Protein AF-A0A7S4FXV1-F1 (afdb_monomer_lite)

Secondary structure (DSSP, 8-state):
---EEEEEE-S-HHHHHHHHHH----TTSBPTTT-PBPPP-S--SSSSS--BBS-HHHHHTTPPP-TTS-B-EEEEEE--SS---BTTB--B--------------PBPPPEEETTTTEEE-TTS-GGGGS---

pLDDT: mean 71.98, std 20.35, range [30.58, 94.06]

Structure (mmCIF, N/CA/C/O backbone):
data_AF-A0A7S4FXV1-F1
#
_entry.id   AF-A0A7S4FXV1-F1
#
loop_
_atom_site.group_PDB
_atom_site.id
_atom_site.type_symbol
_atom_site.label_atom_id
_atom_site.label_alt_id
_atom_site.label_comp_id
_atom_site.label_asym_id
_atom_site.label_entity_id
_atom_site.label_seq_id
_at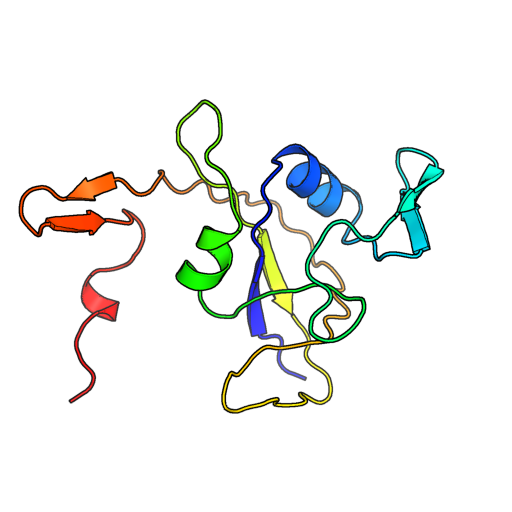om_site.pdbx_PDB_ins_code
_atom_site.Cartn_x
_atom_site.Cartn_y
_atom_site.Cartn_z
_atom_site.occupancy
_atom_site.B_iso_or_equiv
_atom_site.auth_seq_id
_atom_site.auth_comp_id
_atom_site.auth_asym_id
_atom_site.auth_atom_id
_atom_site.pdbx_PDB_model_num
ATOM 1 N N . ILE A 1 1 ? 9.105 -18.471 -6.227 1.00 73.81 1 ILE A N 1
ATOM 2 C CA . ILE A 1 1 ? 8.778 -17.070 -6.584 1.00 73.81 1 ILE A CA 1
ATOM 3 C C . ILE A 1 1 ? 9.300 -16.206 -5.446 1.00 73.81 1 ILE A C 1
ATOM 5 O O . ILE A 1 1 ? 8.974 -16.515 -4.308 1.00 73.81 1 ILE A O 1
ATOM 9 N N . MET A 1 2 ? 10.171 -15.232 -5.720 1.00 84.56 2 MET A N 1
ATOM 10 C CA . MET A 1 2 ? 10.710 -14.346 -4.681 1.00 84.56 2 MET A CA 1
ATOM 11 C C . MET A 1 2 ? 9.721 -13.192 -4.454 1.00 84.56 2 MET A C 1
ATOM 13 O O . MET A 1 2 ? 9.339 -12.555 -5.438 1.00 84.56 2 MET A O 1
ATOM 17 N N . PRO A 1 3 ? 9.271 -12.935 -3.212 1.00 88.81 3 PRO A N 1
ATOM 18 C CA . PRO A 1 3 ? 8.448 -11.771 -2.928 1.00 88.81 3 PRO A CA 1
ATOM 19 C C . PRO A 1 3 ? 9.276 -10.497 -3.101 1.00 88.81 3 PRO A C 1
ATOM 21 O O . PRO A 1 3 ? 10.461 -10.468 -2.767 1.00 88.81 3 PRO A O 1
ATOM 24 N N . ILE A 1 4 ? 8.646 -9.441 -3.602 1.00 89.44 4 ILE A N 1
ATOM 25 C CA . ILE A 1 4 ? 9.254 -8.117 -3.696 1.00 89.44 4 ILE A CA 1
ATOM 26 C C . ILE A 1 4 ? 8.633 -7.178 -2.668 1.00 89.44 4 ILE A C 1
ATOM 28 O O . ILE A 1 4 ? 7.442 -7.262 -2.376 1.00 89.44 4 ILE A O 1
ATOM 32 N N . MET A 1 5 ? 9.433 -6.266 -2.126 1.00 92.81 5 MET A N 1
ATOM 33 C CA . MET A 1 5 ? 8.913 -5.216 -1.261 1.00 92.81 5 MET A CA 1
ATOM 34 C C . MET A 1 5 ? 8.229 -4.145 -2.108 1.00 92.81 5 MET A C 1
ATOM 36 O O . MET A 1 5 ? 8.810 -3.645 -3.074 1.00 92.81 5 MET A O 1
ATOM 40 N N . THR A 1 6 ? 7.000 -3.792 -1.752 1.00 92.75 6 THR A N 1
ATOM 41 C CA . THR A 1 6 ? 6.250 -2.727 -2.417 1.00 92.75 6 THR A CA 1
ATOM 42 C C . THR A 1 6 ? 5.538 -1.842 -1.402 1.00 92.75 6 THR A C 1
ATOM 44 O O . THR A 1 6 ? 5.285 -2.237 -0.268 1.00 92.75 6 THR A O 1
ATOM 47 N N . TYR A 1 7 ? 5.204 -0.630 -1.817 1.00 92.31 7 TYR A N 1
ATOM 48 C CA . TYR A 1 7 ? 4.534 0.387 -1.025 1.00 92.31 7 TYR A CA 1
ATOM 49 C C . TYR A 1 7 ? 3.133 0.636 -1.586 1.00 92.31 7 TYR A C 1
ATOM 51 O O . TYR A 1 7 ? 2.910 0.564 -2.800 1.00 92.31 7 TYR A O 1
ATOM 59 N N . HIS A 1 8 ? 2.174 0.908 -0.711 1.00 92.19 8 HIS A N 1
ATOM 60 C CA . HIS A 1 8 ? 0.816 1.290 -1.083 1.00 92.19 8 HIS A CA 1
ATOM 61 C C . HIS A 1 8 ? 0.389 2.509 -0.265 1.00 92.19 8 HIS A C 1
ATOM 63 O O . HIS A 1 8 ? 0.455 2.497 0.965 1.00 92.19 8 HIS A O 1
ATOM 69 N N . GLY A 1 9 ? -0.027 3.564 -0.963 1.00 90.62 9 GLY A N 1
ATOM 70 C CA . GLY A 1 9 ? -0.558 4.782 -0.363 1.00 90.62 9 GLY A CA 1
ATOM 71 C C . GLY A 1 9 ? -2.046 4.929 -0.628 1.00 90.62 9 GLY A C 1
ATOM 72 O O . GLY A 1 9 ? -2.534 4.577 -1.700 1.00 90.62 9 GLY A O 1
ATOM 73 N N . THR A 1 10 ? -2.757 5.466 0.357 1.00 88.81 10 THR A N 1
ATOM 74 C CA . THR A 1 10 ? -4.175 5.808 0.254 1.00 88.81 10 THR A CA 1
ATOM 75 C C . THR A 1 10 ? -4.446 7.112 0.991 1.00 88.81 10 THR A C 1
ATOM 77 O O . THR A 1 10 ? -3.757 7.463 1.948 1.00 88.81 10 THR A O 1
ATOM 80 N N . ARG A 1 11 ? -5.482 7.824 0.554 1.00 87.88 11 ARG A N 1
ATOM 81 C CA . ARG A 1 11 ? -5.883 9.128 1.096 1.00 87.88 11 ARG A CA 1
ATOM 82 C C . ARG A 1 11 ? -6.561 9.054 2.459 1.00 87.88 11 ARG A C 1
ATOM 84 O O . ARG A 1 11 ? -6.767 10.076 3.100 1.00 87.88 11 ARG A O 1
ATOM 91 N N . SER A 1 12 ? -6.947 7.860 2.902 1.00 86.19 12 SER A N 1
ATOM 92 C CA . SER A 1 12 ? -7.692 7.699 4.145 1.00 86.19 12 SER A CA 1
ATOM 93 C C . SER A 1 12 ? -6.967 6.788 5.135 1.00 86.19 12 SER A C 1
ATOM 95 O O . SER A 1 12 ? -6.842 5.586 4.874 1.00 86.19 12 SER A O 1
ATOM 97 N N . PRO A 1 13 ? -6.597 7.298 6.325 1.00 85.12 13 PRO A N 1
ATOM 98 C CA . PRO A 1 13 ? -6.136 6.460 7.431 1.00 85.12 13 PRO A CA 1
ATOM 99 C C . PRO A 1 13 ? -7.139 5.360 7.808 1.00 85.12 13 PRO A C 1
ATOM 101 O O . PRO A 1 13 ? -6.745 4.267 8.208 1.00 85.12 13 PRO A O 1
ATOM 104 N N . SER A 1 14 ? -8.450 5.590 7.634 1.00 86.44 14 SER A N 1
ATOM 105 C CA . SER A 1 14 ? -9.454 4.546 7.888 1.00 86.44 14 SER A CA 1
ATOM 106 C C . SER A 1 14 ? -9.368 3.390 6.889 1.00 86.44 14 SER A C 1
ATOM 108 O O . SER A 1 14 ? -9.623 2.246 7.261 1.00 86.44 14 SER A O 1
ATOM 110 N N . THR A 1 15 ? -8.951 3.656 5.647 1.00 87.62 15 THR A N 1
ATOM 111 C CA . THR A 1 15 ? -8.697 2.615 4.645 1.00 87.62 15 THR A CA 1
ATOM 112 C C . THR A 1 15 ? -7.478 1.786 5.025 1.00 87.62 15 THR A C 1
ATOM 114 O O . THR A 1 15 ? -7.554 0.565 4.960 1.00 87.62 15 THR A O 1
ATOM 117 N N . ILE A 1 16 ? -6.397 2.420 5.494 1.00 88.75 16 ILE A N 1
ATOM 118 C CA . ILE A 1 16 ? -5.215 1.709 6.012 1.00 88.75 16 ILE A CA 1
ATOM 119 C C . ILE A 1 16 ? -5.625 0.804 7.168 1.00 88.75 16 ILE A C 1
ATOM 121 O O . ILE A 1 16 ? -5.391 -0.396 7.107 1.00 88.75 16 ILE A O 1
ATOM 125 N N . ASN A 1 17 ? -6.325 1.344 8.165 1.00 87.56 17 ASN A N 1
ATOM 126 C CA . ASN A 1 17 ? -6.806 0.564 9.308 1.00 87.56 17 ASN A CA 1
ATOM 127 C C . ASN A 1 17 ? -7.720 -0.602 8.904 1.00 87.56 17 ASN A C 1
ATOM 129 O O . ASN A 1 17 ? -7.715 -1.647 9.551 1.00 87.56 17 ASN A O 1
ATOM 133 N N . SER A 1 18 ? -8.520 -0.436 7.848 1.00 87.69 18 SER A N 1
ATOM 134 C CA . SER A 1 18 ? -9.335 -1.532 7.326 1.00 87.69 18 SER A CA 1
ATOM 135 C C . SER A 1 18 ? -8.470 -2.605 6.663 1.00 87.69 18 SER A C 1
ATOM 137 O O . SER A 1 18 ? -8.579 -3.773 7.032 1.00 87.69 18 SER A O 1
ATOM 139 N N . ILE A 1 19 ? -7.548 -2.223 5.770 1.00 89.75 19 ILE A N 1
ATOM 140 C CA . ILE A 1 19 ? -6.655 -3.167 5.078 1.00 89.75 19 ILE A CA 1
ATOM 141 C C . ILE A 1 19 ? -5.822 -3.969 6.078 1.00 89.75 19 ILE A C 1
ATOM 143 O O . ILE A 1 19 ? -5.634 -5.171 5.922 1.00 89.75 19 ILE A O 1
ATOM 147 N N . THR A 1 20 ? -5.349 -3.333 7.142 1.00 87.94 2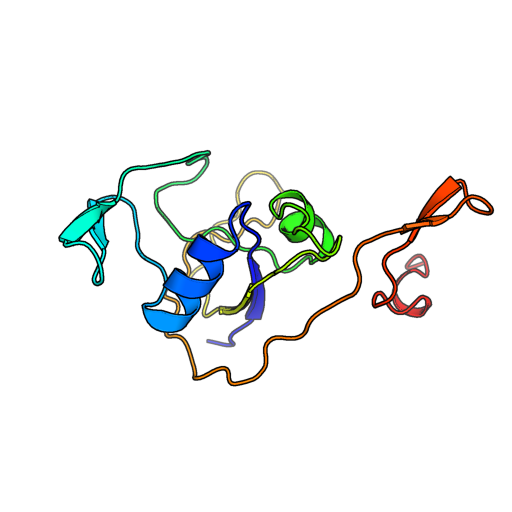0 THR A N 1
ATOM 148 C CA . THR A 1 20 ? -4.487 -3.988 8.131 1.00 87.94 20 THR A CA 1
ATOM 149 C C . THR A 1 20 ? -5.255 -4.972 9.004 1.00 87.94 20 THR A C 1
ATOM 151 O O . THR A 1 20 ? -4.683 -5.957 9.465 1.00 87.94 20 THR A O 1
ATOM 154 N N . LYS A 1 21 ? -6.557 -4.742 9.197 1.00 89.25 21 LYS A N 1
ATOM 155 C CA . LYS A 1 21 ? -7.448 -5.624 9.955 1.00 89.25 21 LYS A CA 1
ATOM 156 C C . LYS A 1 21 ? -8.053 -6.746 9.108 1.00 89.25 21 LYS A C 1
ATOM 158 O O . LYS A 1 21 ? -8.313 -7.828 9.628 1.00 89.25 21 LYS A O 1
ATOM 163 N N . HIS A 1 22 ? -8.327 -6.477 7.837 1.00 86.88 22 HIS A N 1
ATOM 164 C CA . HIS A 1 22 ? -9.184 -7.315 6.997 1.00 86.88 22 HIS A CA 1
ATOM 165 C C . HIS A 1 22 ? -8.519 -7.802 5.705 1.00 86.88 22 HIS A C 1
ATOM 167 O O . HIS A 1 22 ? -9.086 -8.647 5.017 1.00 86.88 22 HIS A O 1
ATOM 173 N N . GLY A 1 23 ? -7.323 -7.311 5.388 1.00 89.69 23 GLY A N 1
ATOM 174 C CA . GLY A 1 23 ? -6.698 -7.480 4.083 1.00 89.69 23 GLY A CA 1
ATOM 175 C C . GLY A 1 23 ? -7.258 -6.512 3.039 1.00 89.69 23 GLY A C 1
ATOM 176 O O . GLY A 1 23 ? -8.175 -5.729 3.294 1.00 89.69 23 GLY A O 1
ATOM 177 N N . TYR A 1 24 ? -6.681 -6.553 1.838 1.00 88.88 24 TYR A N 1
ATOM 178 C CA . TYR A 1 24 ? -7.214 -5.810 0.699 1.00 88.88 24 TYR A CA 1
ATOM 179 C C . TYR A 1 24 ? -8.559 -6.394 0.267 1.00 88.88 24 TYR A C 1
ATOM 181 O O . TYR A 1 24 ? -8.728 -7.610 0.220 1.00 88.88 24 TYR A O 1
ATOM 189 N N . VAL A 1 25 ? -9.485 -5.510 -0.091 1.00 88.31 25 VAL A N 1
ATOM 190 C CA . VAL A 1 25 ? -10.807 -5.856 -0.615 1.00 88.31 25 VAL A CA 1
ATOM 191 C C . VAL A 1 25 ? -10.910 -5.264 -2.018 1.00 88.31 25 VAL A C 1
ATOM 193 O O . VAL A 1 25 ? -10.571 -4.090 -2.207 1.00 88.31 25 VAL A O 1
ATOM 196 N N . LEU A 1 26 ? -11.312 -6.063 -3.003 1.00 87.75 26 LEU A N 1
ATOM 197 C CA . LEU A 1 26 ? -11.392 -5.641 -4.399 1.00 87.75 26 LEU A CA 1
ATOM 198 C C . LEU A 1 26 ? -12.787 -5.097 -4.738 1.00 87.75 26 LEU A C 1
ATOM 200 O O . LEU A 1 26 ? -13.757 -5.378 -4.031 1.00 87.75 26 LEU A O 1
ATOM 204 N N . PRO A 1 27 ? -12.925 -4.311 -5.819 1.00 84.75 27 PRO A N 1
ATOM 205 C CA . PRO A 1 27 ? -14.238 -3.968 -6.351 1.00 84.75 27 PRO A CA 1
ATOM 206 C C . PRO A 1 27 ? -15.092 -5.225 -6.582 1.00 84.75 27 PRO A C 1
ATOM 208 O O . PRO A 1 27 ? -14.628 -6.198 -7.170 1.00 84.75 27 PRO A O 1
ATOM 211 N N . GLY A 1 28 ? -16.337 -5.201 -6.108 1.00 87.19 28 GLY A N 1
ATOM 212 C CA . GLY A 1 28 ? -17.262 -6.338 -6.151 1.00 87.19 28 GLY A CA 1
ATOM 213 C C . GLY A 1 28 ? -17.223 -7.254 -4.922 1.00 87.19 28 GLY A C 1
ATOM 214 O O . GLY A 1 28 ? -18.203 -7.961 -4.681 1.00 87.19 28 GLY A O 1
ATOM 215 N N . ASP A 1 29 ? -16.169 -7.206 -4.105 1.00 87.25 29 ASP A N 1
ATOM 216 C CA . ASP A 1 29 ? -16.104 -7.975 -2.861 1.00 87.25 29 ASP A CA 1
ATOM 217 C C . A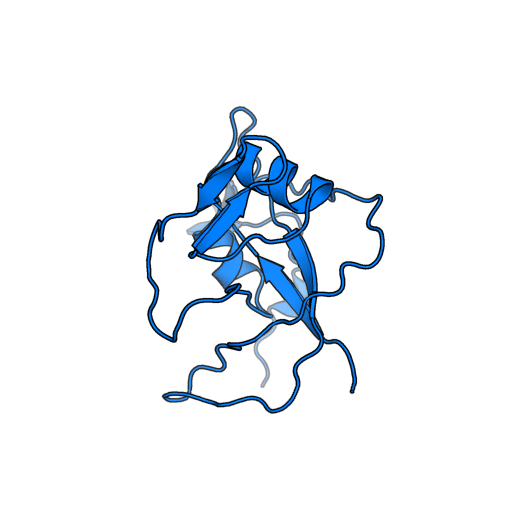SP A 1 29 ? -16.998 -7.360 -1.770 1.00 87.25 29 ASP A C 1
ATOM 219 O O . ASP A 1 29 ? -17.270 -6.156 -1.746 1.00 87.25 29 ASP A O 1
ATOM 223 N N . LEU A 1 30 ? -17.420 -8.185 -0.808 1.00 91.12 30 LEU A N 1
ATOM 224 C CA . LEU A 1 30 ? -18.106 -7.726 0.399 1.00 91.12 30 LEU A CA 1
ATOM 225 C C . LEU A 1 30 ? -17.091 -7.278 1.452 1.00 91.12 30 LEU A C 1
ATOM 227 O O . LEU A 1 30 ? -16.237 -8.055 1.879 1.00 91.12 30 LEU A O 1
ATOM 231 N N . HIS A 1 31 ? -17.222 -6.044 1.937 1.00 87.81 31 HIS A N 1
ATOM 232 C CA . HIS A 1 31 ? -16.405 -5.566 3.044 1.00 87.81 31 HIS A CA 1
ATOM 233 C C . HIS A 1 31 ? -16.770 -6.309 4.345 1.00 87.81 31 HIS A C 1
ATOM 235 O O . HIS A 1 31 ? -17.919 -6.229 4.794 1.00 87.81 31 HIS A O 1
ATOM 241 N N . PRO A 1 32 ? -15.813 -6.973 5.018 1.00 83.69 32 PRO A N 1
ATOM 242 C CA . PRO A 1 32 ? -16.109 -7.879 6.132 1.00 83.69 32 PRO A CA 1
ATOM 243 C C . PRO A 1 32 ? -16.638 -7.174 7.386 1.00 83.69 32 PRO A C 1
ATOM 245 O O . PRO A 1 32 ? -17.284 -7.805 8.216 1.00 83.69 32 PRO A O 1
ATOM 248 N N . GLY A 1 33 ? -16.380 -5.872 7.540 1.00 83.75 33 GLY A N 1
ATOM 249 C CA . GLY A 1 33 ? -16.882 -5.098 8.677 1.00 83.75 33 GLY A CA 1
ATOM 250 C C . GLY A 1 33 ? -18.275 -4.496 8.476 1.00 83.75 33 GLY A C 1
ATOM 251 O O . GLY A 1 33 ? -18.981 -4.280 9.454 1.00 83.75 33 GLY A O 1
ATOM 252 N N . SER A 1 34 ? -18.671 -4.196 7.235 1.00 86.50 34 SER A N 1
ATOM 253 C CA . SER A 1 34 ? -19.904 -3.439 6.946 1.00 86.50 34 SER A CA 1
ATOM 254 C C . SER A 1 34 ? -20.921 -4.208 6.107 1.00 86.50 34 SER A C 1
ATOM 256 O O . SER A 1 34 ? -22.059 -3.761 5.995 1.00 86.50 34 SER A O 1
ATOM 258 N N . GLY A 1 35 ? -20.533 -5.330 5.492 1.00 88.88 35 GLY A N 1
ATOM 259 C CA . GLY A 1 35 ? -21.382 -6.090 4.570 1.00 88.88 35 GLY A CA 1
ATOM 260 C C . GLY A 1 35 ? -21.700 -5.353 3.265 1.00 88.88 35 GLY A C 1
ATOM 261 O O . GLY A 1 35 ? -22.518 -5.823 2.482 1.00 88.88 35 GLY A O 1
ATOM 262 N N . GLN A 1 36 ? -21.082 -4.196 3.025 1.00 90.81 36 GLN A N 1
ATOM 263 C CA . GLN A 1 36 ? -21.280 -3.425 1.802 1.00 90.81 36 GLN A CA 1
ATOM 264 C C . GLN A 1 36 ? -20.436 -4.006 0.670 1.00 90.81 36 GLN A C 1
ATOM 266 O O . GLN A 1 36 ? -19.281 -4.375 0.883 1.00 90.81 36 GLN A O 1
ATOM 271 N N . VAL A 1 37 ? -21.005 -4.048 -0.535 1.00 90.88 37 VAL A N 1
ATOM 272 C CA . VAL A 1 37 ? -20.251 -4.367 -1.752 1.00 90.88 37 VAL A CA 1
ATOM 273 C C . VAL A 1 37 ? -19.329 -3.195 -2.065 1.00 90.88 37 VAL A C 1
ATOM 275 O O . VAL A 1 37 ? -19.778 -2.048 -2.155 1.00 90.88 37 VAL A O 1
ATOM 278 N N . MET A 1 38 ? -18.042 -3.477 -2.223 1.00 86.69 38 MET A N 1
ATOM 279 C CA . MET A 1 38 ? -17.047 -2.463 -2.532 1.00 86.69 38 MET A CA 1
ATOM 280 C C . MET A 1 38 ? -17.213 -1.974 -3.969 1.00 86.69 38 MET A C 1
ATOM 282 O O . MET A 1 38 ? -17.142 -2.746 -4.923 1.00 86.69 38 MET A O 1
ATOM 286 N N . GLY A 1 39 ? -17.431 -0.670 -4.124 1.00 83.44 39 GLY A N 1
ATOM 287 C CA . GLY A 1 39 ? -17.405 -0.004 -5.422 1.00 83.44 39 GLY A CA 1
ATOM 288 C C . GLY A 1 39 ? -15.982 0.355 -5.855 1.00 83.44 39 GLY A C 1
ATOM 289 O O . GLY A 1 39 ? -15.060 0.419 -5.042 1.00 83.44 39 GLY A O 1
ATOM 290 N N . MET A 1 40 ? -15.808 0.642 -7.143 1.00 79.06 40 MET A N 1
ATOM 291 C CA . MET A 1 40 ? -14.571 1.227 -7.657 1.00 79.06 40 MET A CA 1
ATOM 292 C C . MET A 1 40 ? -14.493 2.703 -7.254 1.00 79.06 40 MET A C 1
ATOM 294 O O . MET A 1 40 ? -15.365 3.488 -7.619 1.00 79.06 40 MET A O 1
ATOM 298 N N . THR A 1 41 ? -13.446 3.095 -6.526 1.00 66.06 41 THR A N 1
ATOM 299 C CA . THR A 1 41 ? -13.304 4.487 -6.069 1.00 66.06 41 THR A CA 1
ATOM 300 C C . THR A 1 41 ? -12.558 5.363 -7.080 1.00 66.06 41 THR A C 1
ATOM 302 O O . THR A 1 41 ? -13.002 6.472 -7.349 1.00 66.06 41 THR A O 1
ATOM 305 N N . HIS A 1 42 ? -11.436 4.896 -7.654 1.00 65.81 42 HIS A N 1
ATOM 306 C CA . HIS A 1 42 ? -10.637 5.662 -8.627 1.00 65.81 42 HIS A CA 1
ATOM 307 C C . HIS A 1 42 ? -9.785 4.768 -9.540 1.00 65.81 42 HIS A C 1
ATOM 309 O O . HIS A 1 42 ? -9.326 3.713 -9.112 1.00 65.81 42 HIS A O 1
ATOM 315 N N . GLY A 1 43 ? -9.469 5.279 -10.740 1.00 58.59 43 GLY A N 1
ATOM 316 C CA . GLY A 1 43 ? -8.205 4.997 -11.432 1.00 58.59 43 GLY A CA 1
ATOM 317 C C . GLY A 1 43 ? -7.917 3.531 -11.738 1.00 58.59 43 GLY A C 1
ATOM 318 O O . GLY A 1 43 ? -6.790 3.087 -11.537 1.00 58.59 43 GLY A O 1
ATOM 319 N N . ASN A 1 44 ? -8.906 2.799 -12.251 1.00 70.94 44 ASN A N 1
ATOM 320 C CA . ASN A 1 44 ? -8.694 1.470 -12.811 1.00 70.94 44 ASN A CA 1
ATOM 321 C C . ASN A 1 44 ? -8.037 1.591 -14.207 1.00 70.94 44 ASN A C 1
ATOM 323 O O . ASN A 1 44 ? -8.689 1.456 -15.241 1.00 70.94 44 ASN A O 1
ATOM 327 N N . TYR A 1 45 ? -6.745 1.931 -14.238 1.00 71.75 45 TYR A N 1
ATOM 328 C CA . TYR A 1 45 ? -6.004 2.084 -15.494 1.00 71.75 45 TYR A CA 1
ATOM 329 C C . TYR A 1 45 ? -5.677 0.727 -16.138 1.00 71.75 45 TYR A C 1
ATOM 331 O O . TYR A 1 45 ? -5.587 0.646 -17.361 1.00 71.75 45 TYR A O 1
ATOM 339 N N . LEU A 1 46 ? -5.500 -0.331 -15.331 1.00 74.44 46 LEU A N 1
ATOM 340 C CA . LEU A 1 46 ? -4.968 -1.628 -15.778 1.00 74.44 46 LEU A CA 1
ATOM 341 C C . LEU A 1 46 ? -5.810 -2.853 -15.378 1.00 74.44 46 LEU A C 1
ATOM 343 O O . LEU A 1 46 ? -5.354 -3.984 -15.525 1.00 74.44 46 LEU A O 1
ATOM 347 N N . GLY A 1 47 ? -7.019 -2.657 -14.873 1.00 79.00 47 GLY A N 1
ATOM 348 C CA . GLY A 1 47 ? -7.882 -3.702 -14.319 1.00 79.00 47 GLY A CA 1
ATOM 349 C C . GLY A 1 47 ? -8.128 -3.553 -12.812 1.00 79.00 47 GLY A C 1
ATOM 350 O O . GLY A 1 47 ? -7.438 -2.813 -12.100 1.00 79.00 47 GLY A O 1
ATOM 351 N N . ASP A 1 48 ? -9.151 -4.255 -12.324 1.00 81.75 48 ASP A N 1
ATOM 352 C CA . ASP A 1 48 ? -9.423 -4.316 -10.890 1.00 81.75 48 ASP A CA 1
ATOM 353 C C . ASP A 1 48 ? -8.271 -5.038 -10.184 1.00 81.75 48 ASP A C 1
ATOM 355 O O . ASP A 1 48 ? -7.835 -6.114 -10.597 1.00 81.75 48 ASP A O 1
ATOM 359 N N . GLY A 1 49 ? -7.745 -4.433 -9.122 1.00 82.69 49 GLY A N 1
ATOM 360 C CA . GLY A 1 49 ? -6.604 -4.987 -8.410 1.00 82.69 49 GLY A CA 1
ATOM 361 C C . GLY A 1 49 ? -6.026 -4.046 -7.365 1.00 82.69 49 GLY A C 1
ATOM 362 O O . GLY A 1 49 ? -6.441 -2.896 -7.217 1.00 82.69 49 GLY A O 1
ATOM 363 N N . VAL A 1 50 ? -5.033 -4.555 -6.638 1.00 87.06 50 VAL A N 1
ATOM 364 C CA . VAL A 1 50 ? -4.242 -3.765 -5.693 1.00 87.06 50 VAL A CA 1
ATOM 365 C C . VAL A 1 50 ? -3.088 -3.109 -6.440 1.00 87.06 50 VAL A C 1
ATOM 367 O O . VAL A 1 50 ? -2.216 -3.789 -6.980 1.00 87.06 50 VAL A O 1
ATOM 370 N N . TYR A 1 51 ? -3.074 -1.780 -6.437 1.00 87.06 51 TYR A N 1
ATOM 371 C CA . TYR A 1 51 ? -2.015 -0.978 -7.038 1.00 87.06 51 TYR A CA 1
ATOM 372 C C . TYR A 1 51 ? -0.931 -0.705 -5.996 1.00 87.06 51 TYR A C 1
ATOM 374 O O . TYR A 1 51 ? -1.204 -0.180 -4.916 1.00 87.06 51 TYR A O 1
ATOM 382 N N . THR A 1 52 ? 0.307 -1.072 -6.306 1.00 89.12 52 THR A N 1
ATOM 383 C CA . THR A 1 52 ? 1.459 -0.914 -5.413 1.00 89.12 52 THR A CA 1
ATOM 384 C C . THR A 1 52 ? 2.707 -0.591 -6.236 1.00 89.12 52 THR A C 1
ATOM 386 O O . THR A 1 52 ? 2.753 -0.877 -7.433 1.00 89.12 52 THR A O 1
ATOM 389 N N . SER A 1 53 ? 3.717 0.027 -5.626 1.00 89.75 53 SER A N 1
ATOM 390 C CA . SER A 1 53 ? 4.959 0.407 -6.310 1.00 89.75 53 SER A CA 1
ATOM 391 C C . SER A 1 53 ? 6.177 -0.026 -5.507 1.00 89.75 53 SER A C 1
ATOM 393 O O . SER A 1 53 ? 6.167 0.045 -4.286 1.00 89.75 53 SER A O 1
ATOM 395 N N . THR A 1 54 ? 7.263 -0.417 -6.169 1.00 91.06 54 THR A N 1
ATOM 396 C CA . THR A 1 54 ? 8.571 -0.610 -5.513 1.00 91.06 54 THR A CA 1
ATOM 397 C C . THR A 1 54 ? 9.223 0.709 -5.101 1.00 91.06 54 THR A C 1
ATOM 399 O O . THR A 1 54 ? 10.223 0.707 -4.393 1.00 91.06 54 THR A O 1
ATOM 402 N N . PHE A 1 55 ? 8.674 1.838 -5.551 1.00 88.81 55 PHE A N 1
ATOM 403 C CA . PHE A 1 55 ? 9.186 3.170 -5.265 1.00 88.81 55 PHE A CA 1
ATOM 404 C C . PHE A 1 55 ? 8.311 3.866 -4.222 1.00 88.81 55 PHE A C 1
ATOM 406 O O . PHE A 1 55 ? 7.097 4.038 -4.403 1.00 88.81 55 PHE A O 1
ATOM 413 N N . PHE A 1 56 ? 8.949 4.268 -3.124 1.00 88.25 56 PHE A N 1
ATOM 414 C CA . PHE A 1 56 ? 8.312 4.978 -2.020 1.00 88.25 56 PHE A CA 1
ATOM 415 C C . PHE A 1 56 ? 7.680 6.298 -2.479 1.00 88.25 56 PHE A C 1
ATOM 417 O O . PHE A 1 56 ? 6.521 6.574 -2.173 1.00 88.25 56 PHE A O 1
ATOM 424 N N . ASP A 1 57 ? 8.422 7.101 -3.245 1.00 90.19 57 ASP A N 1
ATOM 425 C CA . ASP A 1 57 ? 8.009 8.437 -3.676 1.00 90.19 57 ASP A CA 1
ATOM 426 C C . ASP A 1 57 ? 6.736 8.383 -4.534 1.00 90.19 57 ASP A C 1
ATOM 428 O O . ASP A 1 57 ? 5.826 9.186 -4.334 1.00 90.19 57 ASP A O 1
ATOM 432 N N . VAL A 1 58 ? 6.621 7.390 -5.419 1.00 88.56 58 VAL A N 1
ATOM 433 C CA . VAL A 1 58 ? 5.419 7.160 -6.230 1.00 88.56 58 VAL A CA 1
ATOM 434 C C . VAL A 1 58 ? 4.218 6.871 -5.334 1.00 88.56 58 VAL A C 1
ATOM 436 O O . VAL A 1 58 ? 3.178 7.502 -5.495 1.00 88.56 58 VAL A O 1
ATOM 439 N N . SER A 1 59 ? 4.364 5.969 -4.362 1.00 90.50 59 SER A N 1
ATOM 440 C CA . SER A 1 59 ? 3.258 5.584 -3.470 1.00 90.50 59 SER A CA 1
ATOM 441 C C . SER A 1 59 ? 2.854 6.710 -2.523 1.00 90.50 59 SER A C 1
ATOM 443 O O . SER A 1 59 ? 1.665 6.910 -2.280 1.00 90.50 59 SER A O 1
ATOM 445 N N . SER A 1 60 ? 3.820 7.498 -2.042 1.00 91.00 60 SER A N 1
ATOM 446 C CA . SER A 1 60 ? 3.563 8.644 -1.163 1.00 91.00 60 SER A CA 1
ATOM 447 C C . SER A 1 60 ? 2.690 9.726 -1.801 1.00 91.00 60 SER A C 1
ATOM 449 O O . SER A 1 60 ? 1.959 10.401 -1.087 1.00 91.00 60 SER A O 1
ATOM 451 N N . ARG A 1 61 ? 2.679 9.851 -3.138 1.00 91.25 61 ARG A N 1
ATOM 452 C CA . ARG A 1 61 ? 1.817 10.810 -3.860 1.00 91.25 61 ARG A CA 1
ATOM 453 C C . ARG A 1 61 ? 0.328 10.458 -3.788 1.00 91.25 61 ARG A C 1
ATOM 455 O O . ARG A 1 61 ? -0.507 11.295 -4.118 1.00 91.25 61 ARG A O 1
ATOM 462 N N . TYR A 1 62 ? 0.002 9.230 -3.385 1.00 89.56 62 TYR A N 1
ATOM 463 C CA . TYR A 1 62 ? -1.370 8.762 -3.184 1.00 89.56 62 TYR A CA 1
ATOM 464 C C . TYR A 1 62 ? -1.802 8.791 -1.711 1.00 89.56 62 TYR A C 1
ATOM 466 O O . TYR A 1 62 ? -2.953 8.461 -1.423 1.00 89.56 62 TYR A O 1
ATOM 474 N N . ALA A 1 63 ? -0.908 9.178 -0.794 1.00 90.56 63 ALA A N 1
ATOM 475 C CA . ALA A 1 63 ? -1.208 9.335 0.622 1.00 90.56 63 ALA A CA 1
ATOM 476 C C . ALA A 1 63 ? -1.481 10.803 0.970 1.00 90.56 63 ALA A C 1
ATOM 478 O O . ALA A 1 63 ? -0.742 11.693 0.550 1.00 90.56 63 ALA A O 1
ATOM 479 N N . ASP A 1 64 ? -2.518 11.038 1.773 1.00 89.12 64 ASP A N 1
ATOM 480 C CA . ASP A 1 64 ? -2.801 12.362 2.327 1.00 89.12 64 ASP A CA 1
ATOM 481 C C . ASP A 1 64 ? -2.154 12.509 3.709 1.00 89.12 64 ASP A C 1
ATOM 483 O O . ASP A 1 64 ? -1.951 11.535 4.439 1.00 89.12 64 ASP A O 1
ATOM 487 N N . LEU A 1 65 ? -1.831 13.753 4.067 1.00 86.94 65 LEU A N 1
ATOM 488 C CA . LEU A 1 65 ? -1.346 14.083 5.402 1.00 86.94 65 LEU A CA 1
ATOM 489 C C . LEU A 1 65 ? -2.480 13.953 6.419 1.00 86.94 65 LEU A C 1
ATOM 491 O O . LEU A 1 65 ? -3.569 14.500 6.228 1.00 86.94 65 LEU A O 1
ATOM 495 N N . ASP A 1 66 ? -2.196 13.306 7.541 1.00 82.12 66 ASP A N 1
ATOM 496 C CA . ASP A 1 66 ? -3.097 13.290 8.682 1.00 82.12 66 ASP A CA 1
ATOM 497 C C . ASP A 1 66 ? -3.069 14.624 9.463 1.00 82.12 66 ASP A C 1
ATOM 499 O O . ASP A 1 66 ? -2.370 15.592 9.130 1.00 82.12 66 ASP A O 1
ATOM 503 N N . ARG A 1 67 ? -3.841 14.684 10.555 1.00 83.75 67 ARG A N 1
ATOM 504 C CA . ARG A 1 67 ? -3.906 15.861 11.440 1.00 83.75 67 ARG A CA 1
ATOM 505 C C . ARG A 1 67 ? -2.562 16.222 12.091 1.00 83.75 67 ARG A C 1
ATOM 507 O O . ARG A 1 67 ? -2.403 17.355 12.538 1.00 83.75 67 ARG A O 1
ATOM 514 N N . HIS A 1 68 ? -1.618 15.285 12.144 1.00 87.06 68 HIS A N 1
ATOM 515 C CA . HIS A 1 68 ? -0.275 15.452 12.696 1.00 87.06 68 HIS A CA 1
ATOM 516 C C . HIS A 1 68 ? 0.773 15.762 11.620 1.00 87.06 68 HIS A C 1
ATOM 518 O O . HIS A 1 68 ? 1.950 15.884 11.945 1.00 87.06 68 HIS A O 1
ATOM 524 N N . LYS A 1 69 ? 0.355 15.966 10.360 1.00 87.12 69 LYS A N 1
ATOM 525 C CA . LYS A 1 69 ? 1.249 16.178 9.211 1.00 87.12 69 LYS A CA 1
ATOM 526 C C . LYS A 1 69 ? 2.144 14.968 8.933 1.00 87.12 69 LYS A C 1
ATOM 528 O O . LYS A 1 69 ? 3.248 15.134 8.420 1.00 87.12 69 LYS A O 1
ATOM 533 N N . CYS A 1 70 ? 1.651 13.767 9.213 1.00 86.75 70 CYS A N 1
ATOM 534 C CA . CYS A 1 70 ? 2.302 12.514 8.854 1.00 86.75 70 CYS A CA 1
ATOM 535 C C . CYS A 1 70 ? 1.576 11.869 7.671 1.00 86.75 70 CYS A C 1
ATOM 537 O O . CYS A 1 70 ? 0.365 12.032 7.514 1.00 86.75 70 CYS A O 1
ATOM 539 N N . ILE A 1 71 ? 2.310 11.131 6.838 1.00 89.31 71 ILE A N 1
ATOM 540 C CA . ILE A 1 71 ? 1.705 10.219 5.861 1.00 89.31 71 ILE A CA 1
ATOM 541 C C . ILE A 1 71 ? 1.743 8.801 6.416 1.00 89.31 71 ILE A C 1
ATOM 543 O O . ILE A 1 71 ? 2.674 8.422 7.124 1.00 89.31 71 ILE A O 1
ATOM 547 N N . GLN A 1 72 ? 0.747 8.006 6.053 1.00 90.12 72 GLN A N 1
ATOM 548 C CA . GLN A 1 72 ? 0.706 6.587 6.370 1.00 90.12 72 GLN A CA 1
ATOM 549 C C . GLN A 1 72 ? 0.767 5.794 5.067 1.00 90.12 72 GLN A C 1
ATOM 551 O O . GLN A 1 72 ? 0.072 6.104 4.098 1.00 90.12 72 GLN A O 1
ATOM 556 N N . LEU A 1 73 ? 1.624 4.779 5.041 1.00 91.44 73 LEU A N 1
ATOM 557 C CA . LEU A 1 73 ? 1.832 3.906 3.893 1.00 91.44 73 LEU A CA 1
ATOM 558 C C . LEU A 1 73 ? 1.853 2.458 4.368 1.00 91.44 73 LEU A C 1
ATOM 560 O O . LEU A 1 73 ? 2.357 2.155 5.448 1.00 91.44 73 LEU A O 1
ATOM 564 N N . LEU A 1 74 ? 1.338 1.563 3.534 1.00 93.31 74 LEU A N 1
ATOM 565 C CA . LEU A 1 74 ? 1.477 0.127 3.729 1.00 93.31 74 LEU A CA 1
ATOM 566 C C . LEU A 1 74 ? 2.748 -0.354 3.035 1.00 93.31 74 LEU A C 1
ATOM 568 O O . LEU A 1 74 ? 2.976 -0.034 1.866 1.00 93.31 74 LEU A O 1
ATOM 572 N N . VAL A 1 75 ? 3.549 -1.145 3.746 1.00 94.06 75 VAL A N 1
ATOM 573 C CA . VAL A 1 75 ? 4.689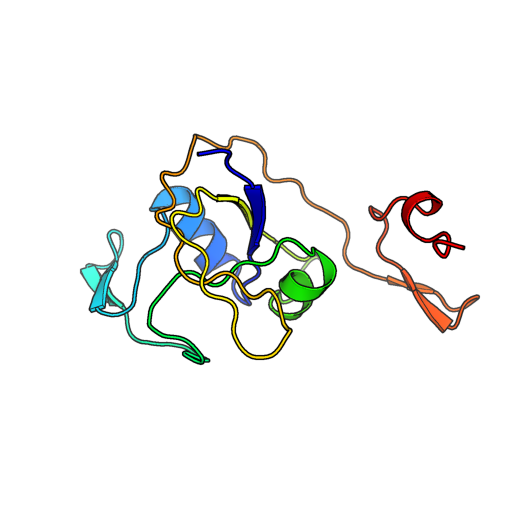 -1.874 3.184 1.00 94.06 75 VAL A CA 1
ATOM 574 C C . VAL A 1 75 ? 4.271 -3.329 3.023 1.00 94.06 75 VAL A C 1
ATOM 576 O O . VAL A 1 75 ? 3.937 -3.996 3.998 1.00 94.06 75 VAL A O 1
ATOM 579 N N . ASN A 1 76 ? 4.276 -3.816 1.789 1.00 90.25 76 ASN A N 1
ATOM 580 C CA . ASN A 1 76 ? 3.839 -5.158 1.433 1.00 90.25 76 ASN A CA 1
ATOM 581 C C . ASN A 1 76 ? 5.035 -6.014 0.997 1.00 90.25 76 ASN A C 1
ATOM 583 O O . ASN A 1 76 ? 5.957 -5.526 0.341 1.00 90.25 76 ASN A O 1
ATOM 587 N N . LEU A 1 77 ? 4.970 -7.315 1.284 1.00 91.81 77 LEU A N 1
ATOM 588 C CA . LEU A 1 77 ? 5.742 -8.332 0.572 1.00 91.81 77 LEU A CA 1
ATOM 589 C C . LEU A 1 77 ? 4.842 -8.945 -0.502 1.00 91.81 77 LEU A C 1
ATOM 591 O O . LEU A 1 77 ? 3.927 -9.709 -0.206 1.00 91.81 77 LEU A O 1
ATOM 595 N N . THR A 1 78 ? 5.089 -8.584 -1.755 1.00 85.69 78 THR A N 1
ATOM 596 C CA . THR A 1 78 ? 4.227 -8.913 -2.889 1.00 85.69 78 THR A CA 1
ATOM 597 C C . THR A 1 78 ? 4.810 -10.063 -3.699 1.00 85.69 78 THR A C 1
ATOM 599 O O . THR A 1 78 ? 5.913 -9.969 -4.239 1.00 85.69 78 THR A O 1
ATOM 602 N N . VAL A 1 79 ? 4.050 -11.151 -3.831 1.00 87.31 79 VAL A N 1
ATOM 603 C CA . VAL A 1 79 ? 4.387 -12.270 -4.719 1.00 87.31 79 VAL A CA 1
ATOM 604 C C . VAL A 1 79 ? 3.849 -11.965 -6.114 1.00 87.31 79 VAL A C 1
ATOM 606 O O . VAL A 1 79 ? 2.645 -12.032 -6.356 1.00 87.31 79 VAL A O 1
ATOM 609 N N . ILE A 1 80 ? 4.745 -11.639 -7.044 1.00 80.25 80 ILE A N 1
ATOM 610 C CA . ILE A 1 80 ? 4.383 -11.432 -8.449 1.00 80.25 80 ILE A CA 1
ATOM 611 C C . ILE A 1 80 ? 4.488 -12.768 -9.174 1.00 80.25 80 ILE A C 1
ATOM 613 O O . ILE A 1 80 ? 5.554 -13.379 -9.193 1.00 80.25 80 ILE A O 1
ATOM 617 N N . GLY A 1 81 ? 3.387 -13.211 -9.781 1.00 79.94 81 GLY A N 1
ATOM 618 C CA . GLY A 1 81 ? 3.365 -14.396 -10.638 1.00 79.94 81 GLY A CA 1
ATOM 619 C C . GLY A 1 81 ? 4.132 -14.161 -11.943 1.00 79.94 81 GLY A C 1
ATOM 620 O O . GLY A 1 81 ? 5.358 -14.209 -11.985 1.00 79.94 81 GLY A O 1
ATOM 621 N N . ARG A 1 82 ? 3.406 -13.912 -13.035 1.00 77.56 82 ARG A N 1
ATOM 622 C CA . ARG A 1 82 ? 3.998 -13.549 -14.331 1.00 77.56 82 ARG A CA 1
ATOM 623 C C . ARG A 1 82 ? 3.791 -12.051 -14.565 1.00 77.56 82 ARG A C 1
ATOM 625 O O . ARG A 1 82 ? 2.656 -11.666 -14.830 1.00 77.56 82 ARG A O 1
ATOM 632 N N . PRO A 1 83 ? 4.832 -11.207 -14.436 1.00 71.56 83 PRO A N 1
ATOM 633 C CA . PRO A 1 83 ? 4.672 -9.775 -14.649 1.00 71.56 83 PRO A CA 1
ATOM 634 C C . PRO A 1 83 ? 4.322 -9.489 -16.112 1.00 71.56 83 PRO A C 1
ATOM 636 O O . PRO A 1 83 ? 4.935 -10.046 -17.023 1.00 71.56 83 PRO A O 1
ATOM 639 N N . PHE A 1 84 ? 3.374 -8.580 -16.328 1.00 67.00 84 PHE A N 1
ATOM 640 C CA . PHE A 1 84 ? 3.088 -7.987 -17.630 1.00 67.00 84 PHE A CA 1
ATOM 641 C C . PHE A 1 84 ? 3.546 -6.525 -17.598 1.00 67.00 84 PHE A C 1
ATOM 643 O O . PHE A 1 84 ? 3.188 -5.788 -16.683 1.00 67.00 84 PHE A O 1
ATOM 650 N N . VAL A 1 85 ? 4.390 -6.119 -18.549 1.00 69.56 85 VAL A N 1
ATOM 651 C CA . VAL A 1 85 ? 4.958 -4.762 -18.600 1.00 69.56 85 VAL A CA 1
ATOM 652 C C . VAL A 1 85 ? 4.227 -3.964 -19.668 1.00 69.56 85 VAL A C 1
ATOM 654 O O . VAL A 1 85 ? 4.198 -4.372 -20.827 1.00 69.56 85 VAL A O 1
ATOM 657 N N . ILE A 1 86 ? 3.676 -2.809 -19.295 1.00 61.88 86 ILE A N 1
ATOM 658 C CA . ILE A 1 86 ? 2.935 -1.932 -20.208 1.00 61.88 86 ILE A CA 1
ATOM 659 C C . ILE A 1 86 ? 3.697 -0.610 -20.358 1.00 61.88 86 ILE A C 1
ATOM 661 O O . ILE A 1 86 ? 3.918 0.108 -19.387 1.00 61.88 86 ILE A O 1
ATOM 665 N N . GLY A 1 87 ? 4.110 -0.283 -21.589 1.00 53.94 87 GLY A N 1
ATOM 666 C CA . GLY A 1 87 ? 4.579 1.061 -21.961 1.00 53.94 87 GLY A CA 1
ATOM 667 C C . GLY A 1 87 ? 5.863 1.555 -21.277 1.00 53.94 87 GLY A C 1
ATOM 668 O O . GLY A 1 87 ? 5.943 2.729 -20.928 1.00 53.94 87 GLY A O 1
ATOM 669 N N . GLY A 1 88 ? 6.851 0.687 -21.022 1.00 45.06 88 GLY A N 1
ATOM 670 C CA . GLY A 1 88 ? 8.157 1.076 -20.448 1.00 45.06 88 GLY A CA 1
ATOM 671 C C . GLY A 1 88 ? 8.125 1.504 -18.972 1.00 45.06 88 GLY A C 1
ATOM 672 O O . GLY A 1 88 ? 9.171 1.631 -18.339 1.00 45.06 88 GLY A O 1
ATOM 673 N N . SER A 1 89 ? 6.932 1.651 -18.399 1.00 41.41 89 SER A N 1
ATOM 674 C CA . SER A 1 89 ? 6.703 1.878 -16.978 1.00 41.41 89 SER A CA 1
ATOM 675 C C . SER A 1 89 ? 6.544 0.517 -16.306 1.00 41.41 89 SER A C 1
ATOM 677 O O . SER A 1 89 ? 5.607 -0.221 -16.608 1.00 41.41 89 SER A O 1
ATOM 679 N N . LYS A 1 90 ? 7.449 0.145 -15.394 1.00 42.22 90 LYS A N 1
ATOM 680 C CA . LYS A 1 90 ? 7.276 -1.060 -14.565 1.00 42.22 90 LYS A CA 1
ATOM 681 C C . LYS A 1 90 ? 6.186 -0.802 -13.518 1.00 42.22 90 LYS A C 1
ATOM 683 O O . LYS A 1 90 ? 6.490 -0.546 -12.359 1.00 42.22 90 LYS A O 1
ATOM 688 N N . GLN A 1 91 ? 4.923 -0.828 -13.928 1.00 45.88 91 GLN A N 1
ATOM 689 C CA . GLN A 1 91 ? 3.799 -0.917 -13.000 1.00 45.88 91 GLN A CA 1
ATOM 690 C C . GLN A 1 91 ? 3.405 -2.384 -12.873 1.00 45.88 91 GLN A C 1
ATOM 692 O O . GLN A 1 91 ? 3.183 -3.069 -13.869 1.00 45.88 91 GLN A O 1
ATOM 697 N N . VAL A 1 92 ? 3.396 -2.880 -11.640 1.00 46.59 92 VAL A N 1
ATOM 698 C CA . VAL A 1 92 ? 3.033 -4.261 -11.338 1.00 46.59 92 VAL A CA 1
ATOM 699 C C . VAL A 1 92 ? 1.533 -4.301 -11.107 1.00 46.59 92 VAL A C 1
ATOM 701 O O . VAL A 1 92 ? 1.026 -3.666 -10.185 1.00 46.59 92 VAL A O 1
ATOM 704 N N . VAL A 1 93 ? 0.842 -5.073 -11.935 1.00 44.00 93 VAL A N 1
ATOM 705 C CA . VAL A 1 93 ? -0.571 -5.406 -11.762 1.00 44.00 93 VAL A CA 1
ATOM 706 C C . VAL A 1 93 ? -0.639 -6.888 -11.442 1.00 44.00 93 VAL A C 1
ATOM 708 O O . VAL A 1 93 ? 0.061 -7.683 -12.067 1.00 44.00 93 VAL A O 1
ATOM 711 N N . HIS A 1 94 ? -1.487 -7.224 -10.473 1.00 39.66 94 HIS A N 1
ATOM 712 C CA . HIS A 1 94 ? -1.615 -8.494 -9.752 1.00 39.66 94 HIS A CA 1
ATOM 713 C C . HIS A 1 94 ? -0.681 -8.651 -8.548 1.00 39.66 94 HIS A C 1
ATOM 715 O O . HIS A 1 94 ? 0.453 -9.116 -8.649 1.00 39.66 94 HIS A O 1
ATOM 721 N N . ALA A 1 95 ? -1.247 -8.375 -7.374 1.00 35.56 95 ALA A N 1
ATOM 722 C CA . ALA A 1 95 ? -0.796 -8.932 -6.112 1.00 35.56 95 ALA A CA 1
ATOM 723 C C . ALA A 1 95 ? -1.904 -9.847 -5.567 1.00 35.56 95 ALA A C 1
ATOM 725 O O . ALA A 1 95 ? -2.921 -9.365 -5.074 1.00 35.56 95 ALA A O 1
ATOM 726 N N . PHE A 1 96 ? -1.704 -11.167 -5.624 1.00 33.12 96 PHE A N 1
ATOM 727 C CA . PHE A 1 96 ? -2.312 -12.051 -4.627 1.00 33.12 96 PHE A CA 1
ATOM 728 C C . PHE A 1 96 ? -1.499 -11.855 -3.346 1.00 33.12 96 PHE A C 1
ATOM 730 O O . PHE A 1 96 ? -0.481 -12.509 -3.127 1.00 33.12 96 PHE A O 1
ATOM 737 N N . GLY A 1 97 ? -1.887 -10.863 -2.548 1.00 31.20 97 GLY A N 1
ATOM 738 C CA . GLY A 1 97 ? -1.260 -10.605 -1.261 1.00 31.20 97 GLY A CA 1
ATOM 739 C C . GLY A 1 97 ? -1.799 -11.573 -0.215 1.00 31.20 97 GLY A C 1
ATOM 740 O O . GLY A 1 97 ? -2.805 -11.279 0.421 1.00 31.20 97 GLY A O 1
ATOM 741 N N . GLN A 1 98 ? -1.132 -12.710 -0.004 1.00 30.67 98 GLN A N 1
ATOM 742 C CA . GLN A 1 98 ? -1.188 -13.347 1.312 1.00 30.67 98 GLN A CA 1
ATOM 743 C C . GLN A 1 98 ? -0.401 -12.450 2.271 1.00 30.67 98 GLN A C 1
ATOM 745 O O . GLN A 1 98 ? 0.823 -12.352 2.188 1.00 30.67 98 GLN A O 1
ATOM 750 N N . MET A 1 99 ? -1.127 -11.731 3.124 1.00 35.22 99 MET A N 1
ATOM 751 C CA . MET A 1 99 ? -0.555 -10.846 4.132 1.00 35.22 99 MET A CA 1
ATOM 752 C C . MET A 1 99 ? 0.113 -11.704 5.213 1.00 35.22 99 MET A C 1
ATOM 754 O O . MET A 1 99 ? -0.565 -12.428 5.940 1.00 35.22 99 MET A O 1
ATOM 758 N N . PHE A 1 100 ? 1.441 -11.643 5.304 1.00 33.16 100 PHE A N 1
ATOM 759 C CA . PHE A 1 100 ? 2.163 -12.134 6.474 1.00 33.16 100 PHE A CA 1
ATOM 760 C C . PHE A 1 100 ? 2.074 -11.065 7.572 1.00 33.16 100 PHE A C 1
ATOM 762 O O . PHE A 1 100 ? 2.301 -9.887 7.304 1.00 33.16 100 PHE A O 1
ATOM 769 N N . ASP A 1 101 ? 1.675 -11.499 8.770 1.00 36.28 101 ASP A N 1
ATOM 770 C CA . ASP A 1 101 ? 1.502 -10.722 10.007 1.00 36.28 101 ASP A CA 1
ATOM 771 C C . ASP A 1 101 ? 2.519 -9.572 10.146 1.00 36.28 101 ASP A C 1
ATOM 773 O O . ASP A 1 101 ? 3.732 -9.796 10.131 1.00 36.28 101 ASP A O 1
ATOM 777 N N . TRP A 1 102 ? 2.027 -8.335 10.276 1.00 41.00 102 TRP A N 1
ATOM 778 C CA . TRP A 1 102 ? 2.857 -7.141 10.416 1.00 41.00 102 TRP A CA 1
ATOM 779 C C . TRP A 1 102 ? 2.472 -6.397 11.708 1.00 41.00 102 TRP A C 1
ATOM 781 O O . TRP A 1 102 ? 1.438 -5.743 11.818 1.00 41.00 102 TRP A O 1
ATOM 791 N N . LYS A 1 103 ? 3.324 -6.505 12.730 1.00 30.58 103 LYS A N 1
ATOM 792 C CA . LYS A 1 103 ? 3.172 -5.798 14.016 1.00 30.58 103 LYS A CA 1
ATOM 793 C C . LYS A 1 103 ? 3.862 -4.429 14.062 1.00 30.58 103 LYS A C 1
ATOM 795 O O . LYS A 1 103 ? 3.980 -3.861 15.139 1.00 30.58 103 LYS A O 1
ATOM 800 N N . ASN A 1 104 ? 4.323 -3.885 12.933 1.00 36.66 104 ASN A N 1
ATOM 801 C CA . ASN A 1 104 ? 5.155 -2.677 12.922 1.00 36.66 104 ASN A CA 1
ATOM 802 C C . ASN A 1 104 ? 4.641 -1.637 11.917 1.00 36.66 104 ASN A C 1
ATOM 804 O O . ASN A 1 104 ? 5.092 -1.592 10.774 1.00 36.66 104 ASN A O 1
ATOM 808 N N . VAL A 1 105 ? 3.727 -0.775 12.370 1.00 41.22 105 VAL A N 1
ATOM 809 C CA . VAL A 1 105 ? 3.483 0.536 11.748 1.00 41.22 105 VAL A CA 1
ATOM 810 C C . VAL A 1 105 ? 4.759 1.353 11.920 1.00 41.22 105 VAL A C 1
ATOM 812 O O . VAL A 1 105 ? 5.109 1.716 13.039 1.00 41.22 105 VAL A O 1
ATOM 815 N N . VAL A 1 106 ? 5.482 1.611 10.830 1.00 44.75 106 VAL A N 1
ATOM 816 C CA . VAL A 1 106 ? 6.595 2.564 10.847 1.00 44.75 106 VAL A CA 1
ATOM 817 C C . VAL A 1 106 ? 6.020 3.932 10.509 1.00 44.75 106 VAL A C 1
ATOM 819 O O . VAL A 1 106 ? 5.682 4.213 9.361 1.00 44.75 106 VAL A O 1
ATOM 822 N N . GLU A 1 107 ? 5.864 4.770 11.528 1.00 42.38 107 GLU A N 1
ATOM 823 C CA . GLU A 1 107 ? 5.525 6.176 11.341 1.00 42.38 107 GLU A CA 1
ATOM 824 C C . GLU A 1 107 ? 6.774 6.916 10.861 1.00 42.38 107 GLU A C 1
ATOM 826 O O . GLU A 1 107 ? 7.783 7.002 11.563 1.00 42.38 107 GLU A O 1
ATOM 831 N N . HIS A 1 108 ? 6.713 7.448 9.645 1.00 49.47 108 HIS A N 1
ATOM 832 C CA . HIS A 1 108 ? 7.705 8.397 9.173 1.00 49.47 108 HIS A CA 1
ATOM 833 C C . HIS A 1 108 ? 7.169 9.816 9.394 1.00 49.47 108 HIS A C 1
ATOM 835 O O . HIS A 1 108 ? 5.972 10.047 9.189 1.00 49.47 108 HIS A O 1
ATOM 841 N N . PRO A 1 109 ? 8.024 10.781 9.789 1.00 54.50 109 PRO A N 1
ATOM 842 C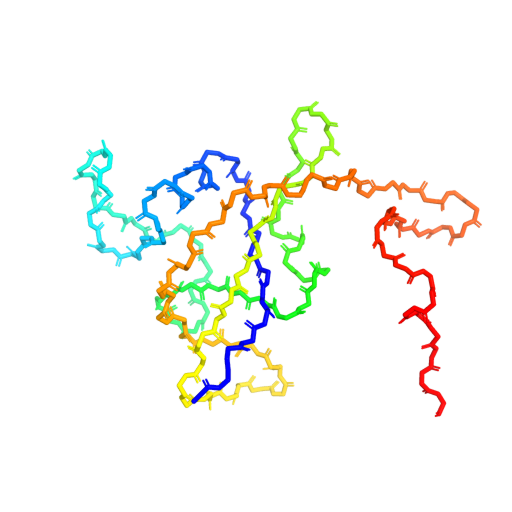 CA . PRO A 1 109 ? 7.652 12.194 9.759 1.00 54.50 109 PRO A CA 1
ATOM 843 C C . PRO A 1 109 ? 7.065 12.567 8.386 1.00 54.50 109 PRO A C 1
ATOM 845 O O . PRO A 1 109 ? 7.305 11.881 7.404 1.00 54.50 109 PRO A O 1
ATOM 848 N N . GLY A 1 110 ? 6.293 13.642 8.259 1.00 47.53 110 GLY A N 1
ATOM 849 C CA . GLY A 1 110 ? 5.917 14.135 6.929 1.00 47.53 110 GLY A CA 1
ATOM 850 C C . GLY A 1 110 ? 7.115 14.717 6.162 1.00 47.53 110 GLY A C 1
ATOM 851 O O . GLY A 1 110 ? 8.124 15.086 6.774 1.00 47.53 110 GLY A O 1
ATOM 852 N N . PRO A 1 111 ? 7.024 14.850 4.826 1.00 69.88 111 PRO A N 1
ATOM 853 C CA . PRO A 1 111 ? 7.982 15.653 4.081 1.00 69.88 111 PRO A CA 1
ATOM 854 C C . PRO A 1 111 ? 7.927 17.111 4.542 1.00 69.88 111 PRO A C 1
ATOM 856 O O . PRO A 1 111 ? 6.851 17.664 4.779 1.00 69.88 111 PRO A O 1
ATOM 859 N N . SER A 1 112 ? 9.088 17.750 4.635 1.00 66.12 112 SER A N 1
ATOM 860 C CA . SER A 1 112 ? 9.222 19.172 4.942 1.00 66.12 112 SER A CA 1
ATOM 861 C C . SER A 1 112 ? 9.864 19.913 3.773 1.00 66.12 112 SER A C 1
ATOM 863 O O . SER A 1 112 ? 10.590 19.338 2.963 1.00 66.12 112 SER A O 1
ATOM 865 N N . TRP A 1 113 ? 9.560 21.200 3.631 1.00 72.56 113 TRP A N 1
ATOM 866 C CA . TRP A 1 113 ? 10.172 22.021 2.593 1.00 72.56 113 TRP A CA 1
ATOM 867 C C . TRP A 1 113 ? 11.561 22.494 3.040 1.00 72.56 113 TRP A C 1
ATOM 869 O O . TRP A 1 113 ? 11.695 23.211 4.032 1.00 72.56 113 TRP A O 1
ATOM 879 N N . ASP A 1 114 ? 12.600 22.115 2.298 1.00 75.69 114 ASP A N 1
ATOM 880 C CA . ASP A 1 114 ? 13.968 22.574 2.517 1.00 75.69 114 ASP A CA 1
ATOM 881 C C . ASP A 1 114 ? 14.184 23.912 1.798 1.00 75.69 114 ASP A C 1
ATOM 883 O O . ASP A 1 114 ? 14.396 23.978 0.583 1.00 75.69 114 ASP A O 1
ATOM 887 N N . HIS A 1 115 ? 14.158 24.997 2.573 1.00 70.62 115 HI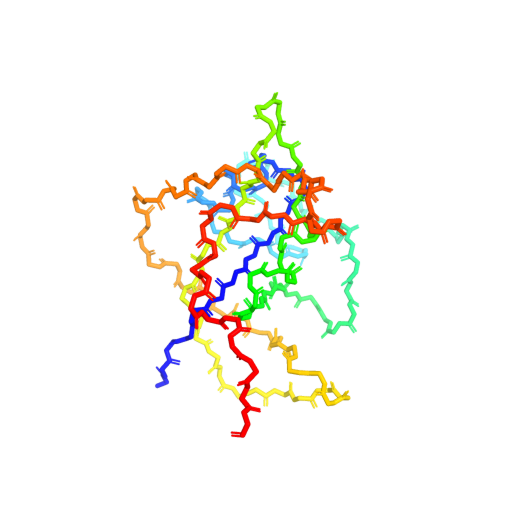S A N 1
ATOM 888 C CA . HIS A 1 115 ? 14.380 26.351 2.068 1.00 70.62 115 HIS A CA 1
ATOM 889 C C . HIS A 1 115 ? 15.792 26.576 1.510 1.00 70.62 115 HIS A C 1
ATOM 891 O O . HIS A 1 115 ? 15.959 27.423 0.631 1.00 70.62 115 HIS A O 1
ATOM 897 N N . LYS A 1 116 ? 16.798 25.833 1.988 1.00 74.88 116 LYS A N 1
ATOM 898 C CA . LYS A 1 116 ? 18.194 25.983 1.558 1.00 74.88 116 LYS A CA 1
ATOM 899 C C . LYS A 1 116 ? 18.399 25.400 0.163 1.00 74.88 116 LYS A C 1
ATOM 901 O O . LYS A 1 116 ? 19.050 26.028 -0.667 1.00 74.88 116 LYS A O 1
ATOM 906 N N . HIS A 1 117 ? 17.819 24.233 -0.103 1.00 75.81 117 HIS A N 1
ATOM 907 C CA . HIS A 1 117 ? 17.979 23.532 -1.384 1.00 75.81 117 HIS A CA 1
ATOM 908 C C . HIS A 1 117 ? 16.763 23.665 -2.315 1.00 75.81 117 HIS A C 1
ATOM 910 O O . HIS A 1 117 ? 16.771 23.099 -3.405 1.00 75.81 117 HIS A O 1
ATOM 916 N N . LYS A 1 118 ? 15.728 24.413 -1.903 1.00 71.38 118 LYS A N 1
ATOM 917 C CA . LYS A 1 118 ? 14.465 24.623 -2.636 1.00 71.38 118 LYS A CA 1
ATOM 918 C C . LYS A 1 118 ? 13.828 23.310 -3.119 1.00 71.38 118 LYS A C 1
ATOM 920 O O . LYS A 1 118 ? 13.385 23.215 -4.263 1.00 71.38 118 LYS A O 1
ATOM 925 N N . ARG A 1 119 ? 13.795 22.293 -2.252 1.00 62.38 119 ARG A N 1
ATOM 926 C CA . ARG A 1 119 ? 13.219 20.968 -2.545 1.00 62.38 119 ARG A CA 1
ATOM 927 C C . ARG A 1 119 ? 12.442 20.417 -1.354 1.00 62.38 119 ARG A C 1
ATOM 929 O O . ARG A 1 119 ? 12.665 20.831 -0.222 1.00 62.38 119 ARG A O 1
ATOM 936 N N . TRP A 1 120 ? 11.575 19.440 -1.596 1.00 57.72 120 TRP A N 1
ATOM 937 C CA . TRP A 1 120 ? 10.983 18.643 -0.521 1.00 57.72 120 TRP A CA 1
ATOM 938 C C . TRP A 1 120 ? 12.028 17.680 0.058 1.00 57.72 120 TRP A C 1
ATOM 940 O O . TRP A 1 120 ? 12.692 16.952 -0.682 1.00 57.72 120 TRP A O 1
ATOM 950 N N . TRP A 1 121 ? 12.188 17.700 1.378 1.00 56.09 121 TRP A N 1
ATOM 951 C CA . TRP A 1 121 ? 13.060 16.827 2.159 1.00 56.09 121 TRP A CA 1
ATOM 952 C C . TRP A 1 121 ? 12.190 15.833 2.945 1.00 56.09 121 TRP A C 1
ATOM 954 O O . TRP A 1 121 ? 11.285 16.207 3.683 1.00 56.09 121 TRP A O 1
ATOM 964 N N . TYR A 1 122 ? 12.459 14.549 2.737 1.00 65.62 122 TYR A N 1
ATOM 965 C CA . TYR A 1 122 ? 11.845 13.366 3.335 1.00 65.62 122 TYR A CA 1
ATOM 966 C C . TYR A 1 122 ? 12.740 12.695 4.407 1.00 65.62 122 TYR A C 1
ATOM 968 O O . TYR A 1 122 ? 13.422 11.748 4.031 1.00 65.62 122 TYR A O 1
ATOM 976 N N . PRO A 1 123 ? 12.749 13.125 5.694 1.00 52.16 123 PRO A N 1
ATOM 977 C CA . PRO A 1 123 ? 13.646 12.737 6.812 1.00 52.16 123 PRO A CA 1
ATOM 978 C C . PRO A 1 123 ? 14.215 11.306 6.921 1.00 52.16 123 PRO A C 1
ATOM 980 O O . PRO A 1 123 ? 15.190 11.082 7.632 1.00 52.16 123 PRO A O 1
ATOM 983 N N . TRP A 1 124 ? 13.601 10.340 6.253 1.00 52.75 124 TRP A N 1
ATOM 984 C CA . TRP A 1 124 ? 13.894 8.909 6.263 1.00 52.75 124 TRP A CA 1
ATOM 985 C C . TRP A 1 124 ? 14.534 8.388 4.966 1.00 52.75 124 TRP A C 1
ATOM 987 O O . TRP A 1 124 ? 14.835 7.201 4.872 1.00 52.75 124 TRP A O 1
ATOM 997 N N . VAL A 1 125 ? 14.726 9.236 3.955 1.00 49.62 125 VAL A N 1
ATOM 998 C CA . VAL A 1 125 ? 15.480 8.887 2.747 1.00 49.62 125 VAL A CA 1
ATOM 999 C C . VAL A 1 125 ? 16.958 9.115 3.044 1.00 49.62 125 VAL A C 1
ATOM 1001 O O . VAL A 1 125 ? 17.382 10.258 3.218 1.00 49.62 125 VAL A O 1
ATOM 1004 N N . ASP A 1 126 ? 17.729 8.028 3.128 1.00 43.50 126 ASP A N 1
ATOM 1005 C CA . ASP A 1 126 ? 19.178 8.090 3.321 1.00 43.50 126 ASP A CA 1
ATOM 1006 C C . ASP A 1 126 ? 19.813 8.937 2.198 1.00 43.50 126 ASP A C 1
ATOM 1008 O O . ASP A 1 126 ? 19.663 8.598 1.016 1.00 43.50 126 ASP A O 1
ATOM 1012 N N . PRO A 1 127 ? 20.512 10.043 2.524 1.00 46.47 127 PRO A N 1
ATOM 1013 C CA . PRO A 1 127 ? 21.145 10.892 1.521 1.00 46.47 127 PRO A CA 1
ATOM 1014 C C . PRO A 1 127 ? 22.158 10.137 0.643 1.00 46.47 127 PRO A C 1
ATOM 1016 O O . PRO A 1 127 ? 22.404 10.573 -0.485 1.00 46.47 127 PRO A O 1
ATOM 1019 N N . GLN A 1 128 ? 22.692 8.993 1.089 1.00 41.84 128 GLN A N 1
ATOM 1020 C CA . GLN A 1 128 ? 23.635 8.185 0.308 1.00 41.84 128 GLN A CA 1
ATOM 1021 C C . GLN A 1 128 ? 22.993 7.421 -0.865 1.00 41.84 128 GLN A C 1
ATOM 1023 O O . GLN A 1 128 ? 23.706 7.017 -1.779 1.00 41.84 128 GLN A O 1
ATOM 1028 N N . ILE A 1 129 ? 21.662 7.280 -0.913 1.00 41.34 129 ILE A N 1
ATOM 1029 C CA . ILE A 1 129 ? 20.953 6.593 -2.015 1.00 41.34 129 ILE A CA 1
ATOM 1030 C C . ILE A 1 129 ? 20.668 7.554 -3.194 1.00 41.34 129 ILE A C 1
ATOM 1032 O O . ILE A 1 129 ? 20.152 7.151 -4.233 1.00 41.34 129 ILE A O 1
ATOM 1036 N N . THR A 1 130 ? 21.038 8.835 -3.072 1.00 41.28 130 THR A N 1
ATOM 1037 C CA . THR A 1 130 ? 20.797 9.864 -4.105 1.00 41.28 130 THR A CA 1
ATOM 1038 C C . THR A 1 130 ? 22.032 10.286 -4.900 1.00 41.28 130 THR A C 1
ATOM 1040 O O . THR A 1 130 ? 21.964 11.265 -5.644 1.00 41.28 130 THR A O 1
ATOM 1043 N N . ALA A 1 131 ? 23.152 9.565 -4.789 1.00 32.53 131 ALA A N 1
ATOM 1044 C CA . ALA A 1 131 ? 24.253 9.769 -5.726 1.00 32.53 131 ALA A CA 1
ATOM 1045 C C . ALA A 1 131 ? 23.784 9.403 -7.151 1.00 32.53 131 ALA A C 1
ATOM 1047 O O . ALA A 1 131 ? 23.127 8.369 -7.316 1.00 32.53 131 ALA A O 1
ATOM 1048 N N . PRO A 1 132 ? 24.082 10.221 -8.180 1.00 36.84 132 PRO A N 1
ATOM 1049 C CA . PRO A 1 132 ? 23.931 9.777 -9.557 1.00 36.84 132 PRO A CA 1
ATOM 1050 C C . PRO A 1 132 ? 24.752 8.498 -9.732 1.00 36.84 132 PRO A C 1
ATOM 1052 O O . PRO A 1 132 ? 25.880 8.408 -9.252 1.00 36.84 132 PRO A O 1
ATOM 1055 N N . ILE A 1 133 ? 24.163 7.503 -10.387 1.00 36.72 133 ILE A N 1
ATOM 1056 C CA . ILE A 1 133 ? 24.942 6.422 -10.978 1.00 36.72 133 ILE A CA 1
ATOM 1057 C C . ILE A 1 133 ? 25.680 7.071 -12.154 1.00 36.72 133 ILE A C 1
ATOM 1059 O O . ILE A 1 133 ? 25.027 7.423 -13.138 1.00 36.72 133 ILE A O 1
ATOM 1063 N N . ASP A 1 134 ? 26.987 7.280 -12.003 1.00 38.66 134 ASP A N 1
ATOM 1064 C CA . ASP A 1 134 ? 27.909 7.457 -13.131 1.00 38.66 134 ASP A CA 1
ATOM 1065 C C . ASP A 1 134 ? 28.205 6.091 -13.776 1.00 38.66 134 ASP A C 1
ATOM 1067 O O . ASP A 1 134 ? 28.354 5.095 -13.023 1.00 38.66 134 ASP A O 1
#

Foldseek 3Di:
DFWAKWKAAAADPVVVVQCLVPNDDKQQGQRPVPRDHDHDDDDCPPHIAGWIGSDPVVRQVNFDQDPQRWTFMDIARFDQDDADDDDPDRTGGDGPGPDDDDPDRDTFHHWDQDPVVRDTDGPPPDPVVPDDDD

Sequence (134 aa):
IMPIMTYHGTRSPSTINSITKHGYVLPGDLHPGSGQVMGMTHGNYLGDGVYTSTFFDVSSRYADLDRHKCIQLLVNLTVIGRPFVIGGSKQVVHAFGQMFDWKNVVEHPGPSWDHKHKRWWYPWVDPQITAPID

Radius of gyration: 16.47 Å; chains: 1; bounding box: 49×43×36 Å

Organism: NCBI:txid73025